Protein AF-A0A2E9WEU0-F1 (afdb_monomer_lite)

Secondary structure (DSSP, 8-state):
-PPPPHHHHHHHHHSTTT-GGGBSTTSSB-TTSPBPTTEEEEEEEE---TTTHHHHHHH-SSSSPEEEEEEEEEEEETTEEEEEEEEEETTT--EEEEEEEEEE-

pLDDT: mean 87.68, std 13.41, range [55.44, 98.19]

Radius of gyration: 15.08 Å; chains: 1; bounding box: 35×33×38 Å

Foldseek 3Di:
DDFADPVVLLVVCVPPPPPCQQEDPNHQAYPVSHGDPQKDKDKDKAQDDPPCCVVQVLVDPDNGIFIKMKIWGWDDDPQKTKIWIWIAGRRPSHTSDIDIDIDGD

Sequence (105 aa):
PAVLSMSEVEDMLLAEGRFPEFVGSKGLFDANGGHNDGLRRGVLVAVPDDGLTGLISELVDGEAGATTYDYVRTWESQGWDSTLSVAVDATSGRVLATSLVERPA

Structure (mmCIF, N/CA/C/O backbone):
data_AF-A0A2E9WEU0-F1
#
_entry.id   AF-A0A2E9WEU0-F1
#
loop_
_atom_site.group_PDB
_atom_site.id
_atom_site.type_symbol
_atom_site.label_atom_id
_atom_site.label_alt_id
_atom_site.label_comp_id
_atom_site.label_asym_id
_atom_site.label_entity_id
_atom_site.label_seq_id
_atom_site.pdbx_PDB_ins_code
_atom_site.Cartn_x
_atom_site.Cartn_y
_atom_site.Cartn_z
_atom_site.occupancy
_atom_site.B_iso_or_equiv
_atom_site.auth_seq_id
_atom_site.auth_comp_id
_atom_site.auth_asym_id
_atom_site.auth_atom_id
_atom_site.pdbx_PDB_model_num
ATOM 1 N N . PRO A 1 1 ? 14.619 -1.170 -16.392 1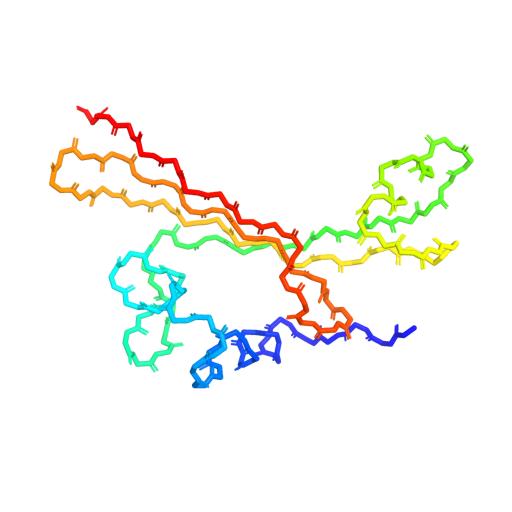.00 56.66 1 PRO A N 1
ATOM 2 C CA . PRO A 1 1 ? 13.535 -2.161 -16.163 1.00 56.66 1 PRO A CA 1
ATOM 3 C C . PRO A 1 1 ? 12.178 -1.524 -16.472 1.00 56.66 1 PRO A C 1
ATOM 5 O O . PRO A 1 1 ? 12.040 -0.319 -16.280 1.00 56.66 1 PRO A O 1
ATOM 8 N N . ALA A 1 2 ? 11.214 -2.287 -16.988 1.00 79.81 2 ALA A N 1
ATOM 9 C CA . ALA A 1 2 ? 9.846 -1.789 -17.118 1.00 79.81 2 ALA A CA 1
ATOM 10 C C . ALA A 1 2 ? 9.189 -1.749 -15.728 1.00 79.81 2 ALA A C 1
ATOM 12 O O . ALA A 1 2 ? 9.416 -2.647 -14.919 1.00 79.81 2 ALA A O 1
ATOM 13 N N . VAL A 1 3 ? 8.419 -0.698 -15.450 1.00 88.69 3 VAL A N 1
ATOM 14 C CA . VAL A 1 3 ? 7.593 -0.593 -14.240 1.00 88.69 3 VAL A CA 1
ATOM 15 C C . VAL A 1 3 ? 6.387 -1.522 -14.403 1.00 88.69 3 VAL A C 1
ATOM 17 O O . VAL A 1 3 ? 5.734 -1.482 -15.448 1.00 88.69 3 VAL A O 1
ATOM 20 N N . LEU A 1 4 ? 6.120 -2.363 -13.401 1.00 93.56 4 LEU A N 1
ATOM 21 C CA . LEU A 1 4 ? 4.909 -3.183 -13.322 1.00 93.56 4 LEU A CA 1
ATOM 22 C C . LEU A 1 4 ? 3.706 -2.277 -13.077 1.00 93.56 4 LEU A C 1
ATOM 24 O O . LEU A 1 4 ? 3.831 -1.241 -12.428 1.00 93.56 4 LEU A O 1
ATOM 28 N N . SER A 1 5 ? 2.528 -2.662 -13.557 1.00 94.31 5 SER A N 1
ATOM 29 C CA . SER A 1 5 ? 1.301 -1.957 -13.193 1.00 94.31 5 SER A CA 1
ATOM 30 C C . SER A 1 5 ? 1.007 -2.101 -11.696 1.00 94.31 5 SER A C 1
ATOM 32 O O . SER A 1 5 ? 1.377 -3.086 -11.056 1.00 94.31 5 SER A O 1
ATOM 34 N N . MET A 1 6 ? 0.285 -1.131 -11.130 1.00 95.00 6 MET A N 1
ATOM 35 C CA . MET A 1 6 ? -0.125 -1.184 -9.723 1.00 95.00 6 MET A CA 1
ATOM 36 C C . MET A 1 6 ? -0.935 -2.449 -9.417 1.00 95.00 6 MET A C 1
ATOM 38 O O . MET A 1 6 ? -0.709 -3.058 -8.383 1.00 95.00 6 MET A O 1
ATOM 42 N N . SER A 1 7 ? -1.802 -2.895 -10.332 1.00 95.44 7 SER A N 1
ATOM 43 C CA . SER A 1 7 ? -2.554 -4.145 -10.173 1.00 95.44 7 SER A CA 1
ATOM 44 C C . SER A 1 7 ? -1.653 -5.378 -10.126 1.00 95.44 7 SER A C 1
ATOM 46 O O . SER A 1 7 ? -1.854 -6.225 -9.269 1.00 95.44 7 SER A O 1
ATOM 48 N N . GLU A 1 8 ? -0.626 -5.466 -10.977 1.00 96.06 8 GLU A N 1
ATOM 49 C CA . GLU A 1 8 ? 0.324 -6.589 -10.928 1.00 96.06 8 GLU A CA 1
ATOM 50 C C . GLU A 1 8 ? 1.097 -6.608 -9.604 1.00 96.06 8 GLU A C 1
ATOM 52 O O . GLU A 1 8 ? 1.343 -7.671 -9.037 1.00 96.06 8 GLU A O 1
ATOM 57 N N . VAL A 1 9 ? 1.458 -5.433 -9.079 1.00 96.00 9 VAL A N 1
ATOM 58 C CA . VAL A 1 9 ? 2.093 -5.331 -7.760 1.00 96.00 9 VAL A CA 1
ATOM 59 C C . VAL A 1 9 ? 1.124 -5.730 -6.647 1.00 96.00 9 VAL A C 1
ATOM 61 O O . VAL A 1 9 ? 1.518 -6.482 -5.761 1.00 96.00 9 VAL A O 1
ATOM 64 N N . GLU A 1 10 ? -0.131 -5.278 -6.683 1.00 96.19 10 GLU A N 1
ATOM 65 C CA . GLU A 1 10 ? -1.161 -5.673 -5.712 1.00 96.19 10 GLU A CA 1
ATOM 66 C C . GLU A 1 10 ? -1.403 -7.196 -5.737 1.00 96.19 10 GLU A C 1
ATOM 68 O O . GLU A 1 10 ? -1.420 -7.816 -4.675 1.00 96.19 10 GLU A O 1
ATOM 73 N N . ASP A 1 11 ? -1.461 -7.824 -6.917 1.00 96.00 11 ASP A N 1
ATOM 74 C CA . ASP A 1 11 ? -1.559 -9.285 -7.063 1.00 96.00 11 ASP A CA 1
ATOM 75 C C . ASP A 1 11 ? -0.360 -10.001 -6.421 1.00 96.00 11 ASP A C 1
ATOM 77 O O . ASP A 1 11 ? -0.511 -11.026 -5.750 1.00 96.00 11 ASP A O 1
ATOM 81 N N . MET A 1 12 ? 0.849 -9.449 -6.575 1.00 95.06 12 MET A N 1
ATOM 82 C CA . MET A 1 12 ? 2.040 -9.973 -5.904 1.00 95.06 12 MET A CA 1
ATOM 83 C C . MET A 1 12 ? 1.974 -9.806 -4.383 1.00 95.06 12 MET A C 1
ATOM 85 O O . MET A 1 12 ? 2.457 -10.685 -3.670 1.00 95.06 12 MET A O 1
ATOM 89 N N . LEU A 1 13 ? 1.402 -8.709 -3.875 1.00 95.31 13 LEU A N 1
ATOM 90 C CA . LEU A 1 13 ? 1.210 -8.505 -2.435 1.00 95.31 13 LEU A CA 1
ATOM 91 C C . LEU A 1 13 ? 0.171 -9.472 -1.852 1.00 95.31 13 LEU A C 1
ATOM 93 O O . LEU A 1 13 ? 0.336 -9.935 -0.724 1.00 95.31 13 LEU A O 1
ATOM 97 N N . LEU A 1 14 ? -0.863 -9.788 -2.633 1.00 95.19 14 LEU A N 1
ATOM 98 C CA . LEU A 1 14 ? -1.936 -10.725 -2.297 1.00 95.19 14 LEU A CA 1
ATOM 99 C C . LEU A 1 14 ? -1.541 -12.198 -2.446 1.00 95.19 14 LEU A C 1
ATOM 101 O O . LEU A 1 14 ? -2.263 -13.071 -1.961 1.00 95.19 14 LEU A O 1
ATOM 105 N N . ALA A 1 15 ? -0.416 -12.488 -3.105 1.00 92.88 15 ALA A N 1
ATOM 106 C CA . ALA A 1 15 ? 0.054 -13.849 -3.306 1.00 92.88 15 ALA A CA 1
ATOM 107 C C . ALA A 1 15 ? 0.164 -14.594 -1.965 1.00 92.88 15 ALA A C 1
ATOM 109 O O . ALA A 1 15 ? 0.788 -14.118 -1.010 1.00 92.88 15 ALA A O 1
ATOM 110 N N . GLU A 1 16 ? -0.452 -15.776 -1.911 1.00 83.06 16 GLU A N 1
ATOM 111 C CA . GLU A 1 16 ? -0.624 -16.544 -0.680 1.00 83.06 16 GLU A CA 1
ATOM 112 C C . GLU A 1 16 ? 0.705 -16.727 0.070 1.00 83.06 16 GLU A C 1
ATOM 114 O O . GLU A 1 16 ? 1.713 -17.165 -0.488 1.00 83.06 16 GLU A O 1
ATOM 119 N N . GLY A 1 17 ? 0.703 -16.362 1.354 1.00 77.88 17 GLY A N 1
ATOM 120 C CA . GLY A 1 17 ? 1.852 -16.518 2.244 1.00 77.88 17 GLY A CA 1
ATOM 121 C C . GLY A 1 17 ? 2.984 -15.504 2.057 1.00 77.88 17 GLY A C 1
ATOM 122 O O . GLY A 1 17 ? 3.954 -15.578 2.809 1.00 77.88 17 GLY A O 1
ATOM 123 N N . ARG A 1 18 ? 2.888 -14.557 1.110 1.00 84.81 18 ARG A N 1
ATOM 124 C CA . ARG A 1 18 ? 3.958 -13.572 0.881 1.00 84.81 18 ARG A CA 1
ATOM 125 C C . ARG A 1 18 ? 3.929 -12.417 1.884 1.00 84.81 18 ARG A C 1
ATOM 127 O O . ARG A 1 18 ? 4.973 -12.108 2.447 1.00 84.81 18 ARG A O 1
ATOM 134 N N . PHE A 1 19 ? 2.756 -11.824 2.115 1.00 91.94 19 PHE A N 1
ATOM 135 C CA . PHE A 1 19 ? 2.552 -10.731 3.080 1.00 91.94 19 PHE A CA 1
ATOM 136 C C . PHE A 1 19 ? 1.190 -10.858 3.787 1.00 91.94 19 PHE A C 1
ATOM 138 O O . PHE A 1 19 ? 0.277 -10.064 3.536 1.00 91.94 19 PHE A O 1
ATOM 145 N N . PRO A 1 20 ? 0.998 -11.879 4.644 1.00 91.81 20 PRO A N 1
ATOM 146 C CA . PRO A 1 20 ? -0.279 -12.102 5.329 1.00 91.81 20 PRO A CA 1
ATOM 147 C C . PRO A 1 20 ? -0.736 -10.901 6.173 1.00 91.81 20 PRO A C 1
ATOM 149 O O . PRO A 1 20 ? -1.932 -10.716 6.377 1.00 91.81 20 PRO A O 1
ATOM 152 N N . GLU A 1 21 ? 0.188 -10.057 6.632 1.00 92.50 21 GLU A N 1
ATOM 153 C CA . GLU A 1 21 ? -0.086 -8.825 7.374 1.00 92.50 21 GLU A CA 1
ATOM 154 C C . GLU A 1 21 ? -0.816 -7.747 6.556 1.00 92.50 21 GLU A C 1
ATOM 156 O O . GLU A 1 21 ? -1.440 -6.855 7.134 1.00 92.50 21 GLU A O 1
ATOM 161 N N . PHE A 1 22 ? -0.778 -7.819 5.221 1.00 96.06 22 PHE A N 1
ATOM 162 C CA . PHE A 1 22 ? -1.504 -6.886 4.356 1.00 96.06 22 PHE A CA 1
ATOM 163 C C . PHE A 1 22 ? -2.936 -7.328 4.066 1.00 96.06 22 PHE A C 1
ATOM 165 O O . PHE A 1 22 ? -3.669 -6.561 3.443 1.00 96.06 22 PHE A O 1
ATOM 172 N N . VAL A 1 23 ? -3.357 -8.500 4.547 1.00 95.69 23 VAL A N 1
ATOM 173 C CA . VAL A 1 23 ? -4.686 -9.073 4.307 1.00 95.69 23 VAL A CA 1
ATOM 174 C C . VAL A 1 23 ? -5.492 -9.136 5.608 1.00 95.69 23 VAL A C 1
ATOM 176 O O . VAL A 1 23 ? -4.980 -9.460 6.679 1.00 95.69 23 VAL A O 1
ATOM 179 N N . GLY A 1 24 ? -6.787 -8.838 5.521 1.00 93.88 24 GLY A N 1
ATOM 180 C CA . GLY A 1 24 ? -7.724 -8.839 6.645 1.00 93.88 24 GLY A CA 1
ATOM 181 C C . GLY A 1 24 ? -8.080 -7.432 7.124 1.00 93.88 24 GLY A C 1
ATOM 182 O O . GLY A 1 24 ? -7.673 -6.427 6.550 1.00 93.88 24 GLY A O 1
ATOM 183 N N . SER A 1 25 ? -8.857 -7.333 8.204 1.00 93.06 25 SER A N 1
ATOM 184 C CA . SER A 1 25 ? -9.491 -6.067 8.623 1.00 93.06 25 SER A CA 1
ATOM 185 C C . SER A 1 25 ? -8.516 -4.940 8.991 1.00 93.06 25 SER A C 1
ATOM 187 O O . SER A 1 25 ? -8.895 -3.768 8.954 1.00 93.06 25 SER A O 1
ATOM 189 N N . LYS A 1 26 ? -7.260 -5.272 9.313 1.00 93.31 26 LYS A N 1
ATOM 190 C CA . LYS A 1 26 ? -6.173 -4.323 9.618 1.00 93.31 26 LYS A CA 1
ATOM 191 C C . LYS A 1 26 ? -5.164 -4.144 8.471 1.00 93.31 26 LYS A C 1
ATOM 193 O O . LYS A 1 26 ? -4.250 -3.338 8.597 1.00 93.31 26 LYS A O 1
ATOM 198 N N . GLY A 1 27 ? -5.323 -4.880 7.373 1.00 95.38 27 GLY A N 1
ATOM 199 C CA . GLY A 1 27 ? -4.416 -4.860 6.228 1.00 95.38 27 GLY A CA 1
ATOM 200 C C . GLY A 1 27 ? -4.767 -3.797 5.186 1.00 95.38 27 GLY A C 1
ATOM 201 O O . GLY A 1 27 ? -5.711 -3.019 5.353 1.00 95.38 27 GLY A O 1
ATOM 202 N N . LEU A 1 28 ? -4.026 -3.784 4.080 1.00 97.50 28 LEU A N 1
ATOM 203 C CA . LEU A 1 28 ? -4.375 -3.009 2.885 1.00 97.50 28 LEU A CA 1
ATOM 204 C C . LEU A 1 28 ? -5.592 -3.620 2.174 1.00 97.50 28 LEU A C 1
ATOM 206 O O . LEU A 1 28 ? -6.471 -2.891 1.712 1.00 97.50 28 LEU A O 1
ATOM 210 N N . PHE A 1 29 ? -5.659 -4.952 2.156 1.00 97.25 29 PHE A N 1
ATOM 211 C CA . PHE A 1 29 ? -6.665 -5.736 1.457 1.00 97.25 29 PHE A CA 1
ATOM 212 C C . PHE A 1 29 ? -7.592 -6.478 2.424 1.00 97.25 29 PHE A C 1
ATOM 214 O O . PHE A 1 29 ? -7.182 -6.891 3.511 1.00 97.25 29 PHE A O 1
ATOM 221 N N . ASP A 1 30 ? -8.849 -6.662 2.034 1.00 96.00 30 ASP A N 1
ATOM 222 C CA . ASP A 1 30 ? -9.805 -7.501 2.745 1.00 96.00 30 ASP A CA 1
ATOM 223 C C . ASP A 1 30 ? -9.517 -8.999 2.519 1.00 96.00 30 ASP A C 1
ATOM 225 O O . ASP A 1 30 ? -8.631 -9.386 1.756 1.00 96.00 30 ASP A O 1
ATOM 229 N N . ALA A 1 31 ? -10.268 -9.871 3.194 1.00 92.62 31 ALA A N 1
ATOM 230 C CA . ALA A 1 31 ? -10.071 -11.321 3.106 1.00 92.62 31 ALA A CA 1
ATOM 231 C C . ALA A 1 31 ? -10.354 -11.922 1.712 1.00 92.62 31 ALA A C 1
ATOM 233 O O . ALA A 1 31 ? -10.003 -13.075 1.471 1.00 92.62 31 ALA A O 1
ATOM 234 N N . ASN A 1 32 ? -10.988 -11.168 0.811 1.00 93.31 32 ASN A N 1
ATOM 235 C CA . ASN A 1 32 ? -11.284 -11.571 -0.562 1.00 93.31 32 ASN A CA 1
ATOM 236 C C . ASN A 1 32 ? -10.287 -10.974 -1.573 1.00 93.31 32 ASN A C 1
ATOM 238 O O . ASN A 1 32 ? -10.454 -11.178 -2.774 1.00 93.31 32 ASN A O 1
ATOM 242 N N . GLY A 1 33 ? -9.282 -10.224 -1.107 1.00 92.56 33 GLY A N 1
ATOM 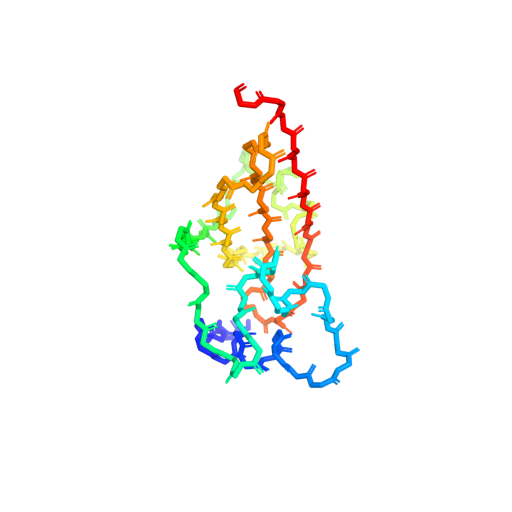243 C CA . GLY A 1 33 ? -8.318 -9.518 -1.951 1.00 92.56 33 GLY A CA 1
ATOM 244 C C . GLY A 1 33 ? -8.806 -8.166 -2.481 1.00 92.56 33 GLY A C 1
ATOM 245 O O . GLY A 1 33 ? -8.121 -7.544 -3.288 1.00 92.56 33 GLY A O 1
ATOM 246 N N . GLY A 1 34 ? -9.972 -7.687 -2.037 1.00 96.38 34 GLY A N 1
ATOM 247 C CA . GLY A 1 34 ? -10.438 -6.327 -2.317 1.00 96.38 34 GLY A CA 1
ATOM 248 C C . GLY A 1 34 ? -9.688 -5.292 -1.479 1.00 96.38 34 GLY A C 1
ATOM 249 O O . GLY A 1 34 ? -9.019 -5.637 -0.513 1.00 96.38 34 GLY A O 1
ATOM 250 N N . HIS A 1 35 ? -9.789 -4.002 -1.801 1.00 97.62 35 HIS A N 1
ATOM 251 C CA . HIS A 1 35 ? -9.228 -2.949 -0.943 1.00 97.62 35 HIS A CA 1
ATOM 252 C C . HIS A 1 35 ? -10.102 -2.727 0.287 1.00 97.62 35 HIS A C 1
ATOM 254 O O . HIS A 1 35 ? -11.319 -2.602 0.168 1.00 97.62 35 HIS A O 1
ATOM 260 N N . ASN A 1 36 ? -9.484 -2.601 1.461 1.00 97.56 36 ASN A N 1
ATOM 261 C CA . ASN A 1 36 ? -10.211 -2.115 2.628 1.00 97.56 36 ASN A CA 1
ATOM 262 C C . ASN A 1 36 ? -10.512 -0.608 2.509 1.00 97.56 36 ASN A C 1
ATOM 264 O O . ASN A 1 36 ? -9.742 0.157 1.921 1.00 97.56 36 ASN A O 1
ATOM 268 N N . ASP A 1 37 ? -11.574 -0.164 3.185 1.00 96.88 37 ASP A N 1
ATOM 269 C CA . ASP A 1 37 ? -11.901 1.257 3.322 1.00 96.88 37 ASP A CA 1
ATOM 270 C C . ASP A 1 37 ? -10.753 2.066 3.949 1.00 96.88 37 ASP A C 1
ATOM 272 O O . ASP A 1 37 ? -9.957 1.564 4.755 1.00 96.88 37 ASP A O 1
ATOM 276 N N . GLY A 1 38 ? -10.683 3.347 3.574 1.00 96.50 38 GLY A N 1
ATOM 277 C CA . GLY A 1 38 ? -9.658 4.281 4.044 1.00 96.50 38 GLY A CA 1
ATOM 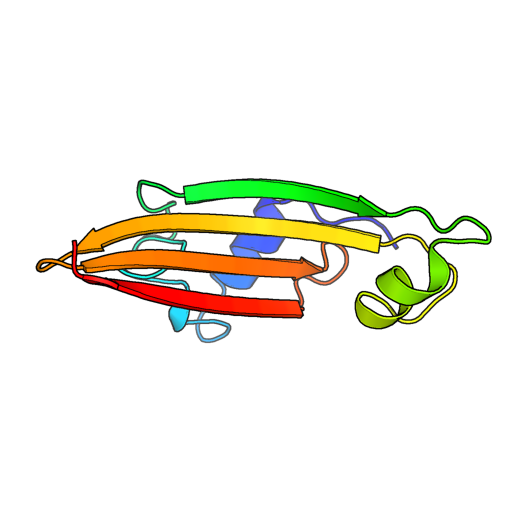278 C C . GLY A 1 38 ? -8.291 4.120 3.370 1.00 96.50 38 GLY A C 1
ATOM 279 O O . GLY A 1 38 ? -7.359 4.843 3.727 1.00 96.50 38 GLY A O 1
ATOM 280 N N . LEU A 1 39 ? -8.153 3.200 2.406 1.00 98.12 39 LEU A N 1
ATOM 281 C CA . LEU A 1 39 ? -6.936 3.016 1.617 1.00 98.12 39 LEU A CA 1
ATOM 282 C C . LEU A 1 39 ? -6.775 4.127 0.570 1.00 98.12 39 LEU A C 1
ATOM 284 O O . LEU A 1 39 ? -7.651 4.374 -0.258 1.00 98.12 39 LEU A O 1
ATOM 288 N N . ARG A 1 40 ? -5.602 4.757 0.564 1.00 98.12 40 ARG A N 1
ATOM 289 C CA . ARG A 1 40 ? -5.122 5.665 -0.480 1.00 98.12 40 ARG A CA 1
ATOM 290 C C . ARG A 1 40 ? -3.891 5.063 -1.144 1.00 98.12 40 ARG A C 1
ATOM 292 O O . ARG A 1 40 ? -3.066 4.447 -0.475 1.00 98.12 40 ARG A O 1
ATOM 299 N N . ARG A 1 41 ? -3.779 5.264 -2.455 1.00 97.25 41 ARG A N 1
ATOM 300 C CA . ARG A 1 41 ? -2.708 4.725 -3.300 1.00 97.25 41 ARG A CA 1
ATOM 301 C C . ARG A 1 41 ? -2.027 5.859 -4.047 1.00 97.25 41 ARG A C 1
ATOM 303 O O . ARG A 1 41 ? -2.703 6.776 -4.517 1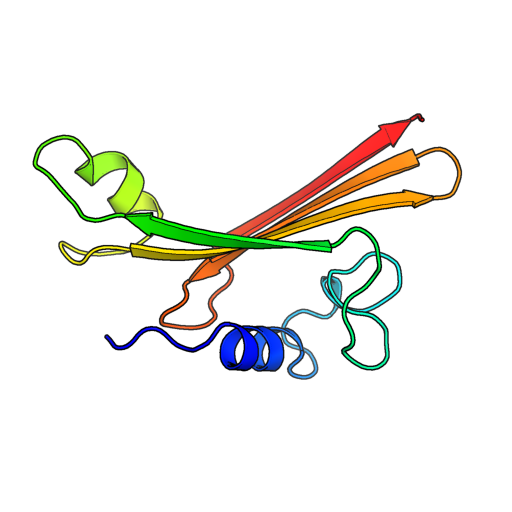.00 97.25 41 ARG A O 1
ATOM 310 N N . GLY A 1 42 ? -0.710 5.792 -4.140 1.00 96.12 42 GLY A N 1
ATOM 311 C CA . GLY A 1 42 ? 0.127 6.791 -4.783 1.00 96.12 42 GLY A CA 1
ATOM 312 C C . GLY A 1 42 ? 1.267 6.157 -5.565 1.00 96.12 42 GLY A C 1
ATOM 313 O O . GLY A 1 42 ? 1.546 4.964 -5.449 1.00 96.12 42 GLY A O 1
ATOM 314 N N . VAL A 1 43 ? 1.912 6.982 -6.382 1.00 94.12 43 VAL A N 1
ATOM 315 C CA . VAL A 1 43 ? 3.141 6.638 -7.090 1.00 94.12 43 VAL A CA 1
ATOM 316 C C . VAL A 1 43 ? 4.151 7.751 -6.861 1.00 94.12 43 VAL A C 1
ATOM 318 O O . VAL A 1 43 ? 3.826 8.929 -7.032 1.00 94.12 43 VAL A O 1
ATOM 321 N N . LEU A 1 44 ? 5.369 7.379 -6.490 1.00 90.31 44 LEU A N 1
ATOM 322 C CA . LEU A 1 44 ? 6.505 8.285 -6.418 1.00 90.31 44 LEU A CA 1
ATOM 323 C C . LEU A 1 44 ? 7.486 7.903 -7.522 1.00 90.31 44 LEU A C 1
ATOM 325 O O . LEU A 1 44 ? 7.943 6.765 -7.593 1.00 90.31 44 LEU A O 1
ATOM 329 N N . VAL A 1 45 ? 7.809 8.862 -8.387 1.00 87.69 45 VAL A N 1
ATOM 330 C CA . VAL A 1 45 ? 8.826 8.711 -9.432 1.00 87.69 45 VAL A CA 1
ATOM 331 C C . VAL A 1 45 ? 9.972 9.651 -9.095 1.00 87.69 45 VAL A C 1
ATOM 333 O O . VAL A 1 45 ? 9.785 10.867 -9.065 1.00 87.69 45 VAL A O 1
ATOM 336 N N . ALA A 1 46 ? 11.150 9.090 -8.846 1.00 80.81 46 ALA A N 1
ATOM 337 C CA . ALA A 1 46 ? 12.364 9.850 -8.595 1.00 80.81 46 ALA A CA 1
ATOM 338 C C . ALA A 1 46 ? 13.323 9.676 -9.771 1.00 80.81 46 ALA A C 1
ATOM 340 O O . ALA A 1 46 ? 13.690 8.558 -10.129 1.00 80.81 46 ALA A O 1
ATOM 341 N N . VAL A 1 47 ? 13.739 10.787 -10.368 1.00 79.00 47 VAL A N 1
ATOM 342 C CA . VAL A 1 47 ? 14.745 10.809 -11.430 1.00 79.00 47 VAL A CA 1
ATOM 343 C C . VAL A 1 47 ? 15.988 11.474 -10.844 1.00 79.00 47 VAL A C 1
ATOM 345 O O . VAL A 1 47 ? 15.866 12.598 -10.355 1.00 79.00 47 VAL A O 1
ATOM 348 N N . PRO A 1 48 ? 17.148 10.798 -10.815 1.00 68.94 48 PRO A N 1
ATOM 349 C CA . PRO A 1 48 ? 18.355 11.388 -10.265 1.00 68.94 48 PRO A CA 1
ATOM 350 C C . PRO A 1 48 ? 18.782 12.604 -11.091 1.00 68.94 48 PRO A C 1
ATOM 352 O O . PRO A 1 48 ? 18.856 12.553 -12.316 1.00 68.94 48 PRO A O 1
ATOM 355 N N . ASP A 1 49 ? 19.056 13.682 -10.367 1.00 68.75 49 ASP A N 1
ATOM 356 C CA . ASP A 1 49 ? 19.839 14.854 -10.756 1.00 68.75 49 ASP A CA 1
ATOM 357 C C . ASP A 1 49 ? 20.999 14.938 -9.743 1.00 68.75 49 ASP A C 1
ATOM 359 O O . ASP A 1 49 ? 20.943 14.313 -8.673 1.00 68.75 49 ASP A O 1
ATOM 363 N N . ASP A 1 50 ? 22.032 15.706 -10.062 1.00 63.84 50 ASP A N 1
ATOM 364 C CA . ASP A 1 50 ? 23.310 15.884 -9.372 1.00 63.84 50 ASP A CA 1
ATOM 365 C C . ASP A 1 50 ? 23.171 16.105 -7.846 1.00 63.84 50 ASP A C 1
ATOM 367 O O . ASP A 1 50 ? 24.107 15.846 -7.089 1.00 63.84 50 ASP A O 1
ATOM 371 N N . GLY A 1 51 ? 22.000 16.558 -7.372 1.00 60.03 51 GLY A N 1
ATOM 372 C CA . GLY A 1 51 ? 21.688 16.813 -5.961 1.00 60.03 51 GLY A CA 1
ATOM 373 C C . GLY A 1 51 ? 20.767 15.812 -5.239 1.00 60.03 51 GLY A C 1
ATOM 374 O O . GLY A 1 51 ? 20.609 15.942 -4.026 1.00 60.03 51 GLY A O 1
ATOM 375 N N . LEU A 1 52 ? 20.145 14.836 -5.921 1.00 58.28 52 LEU A N 1
ATOM 376 C CA . LEU A 1 52 ? 19.132 13.929 -5.326 1.00 58.28 52 LEU A CA 1
ATOM 377 C C . LEU A 1 52 ? 19.615 12.487 -5.096 1.00 58.28 52 LEU A C 1
ATOM 379 O O . LEU A 1 52 ? 18.882 11.654 -4.558 1.00 58.28 52 LEU A O 1
ATOM 383 N N . THR A 1 53 ? 20.850 12.194 -5.494 1.00 56.59 53 THR A N 1
ATOM 384 C CA . THR A 1 53 ? 21.462 10.858 -5.469 1.00 56.59 53 THR A CA 1
ATOM 385 C C . THR A 1 53 ? 21.435 10.192 -4.092 1.00 56.59 53 THR A C 1
ATOM 387 O O . THR A 1 53 ? 21.277 8.976 -4.024 1.00 56.59 53 THR A O 1
ATOM 390 N N . GLY A 1 54 ? 21.502 10.954 -2.995 1.00 60.06 54 GLY A N 1
ATOM 391 C CA . GLY A 1 54 ? 21.488 10.408 -1.630 1.00 60.06 54 GLY A CA 1
ATOM 392 C C . GLY A 1 54 ? 20.189 9.689 -1.242 1.00 60.06 54 GLY A C 1
ATOM 393 O O . GLY A 1 54 ? 20.244 8.558 -0.778 1.00 60.06 54 GLY A O 1
ATOM 394 N N . LEU A 1 55 ? 19.026 10.310 -1.479 1.00 58.41 55 LEU A N 1
ATOM 395 C CA . LEU A 1 55 ? 17.721 9.712 -1.152 1.00 58.41 55 LEU A CA 1
ATOM 396 C C . LEU A 1 55 ? 17.405 8.518 -2.063 1.00 58.41 55 LEU A C 1
ATOM 398 O O . LEU A 1 55 ? 16.867 7.512 -1.615 1.00 58.41 55 LEU A O 1
ATOM 402 N N . ILE A 1 56 ? 17.761 8.617 -3.346 1.00 59.53 56 ILE A N 1
ATOM 403 C CA . ILE A 1 56 ? 17.486 7.570 -4.340 1.00 59.53 56 ILE A CA 1
ATOM 404 C C . ILE A 1 56 ? 18.336 6.321 -4.073 1.00 59.53 56 ILE A C 1
ATOM 406 O O . ILE A 1 56 ? 17.831 5.213 -4.232 1.00 59.53 56 ILE A O 1
ATOM 410 N N . SER A 1 57 ? 19.574 6.488 -3.593 1.00 59.78 57 SER A N 1
ATOM 411 C CA . SER A 1 57 ? 20.474 5.369 -3.272 1.00 59.78 57 SER A CA 1
ATOM 412 C C . SER A 1 57 ? 19.969 4.492 -2.117 1.00 59.78 57 SER A C 1
ATOM 414 O O . SER A 1 57 ? 20.316 3.319 -2.049 1.00 59.78 57 SER A O 1
ATOM 416 N N . GLU A 1 58 ? 19.142 5.029 -1.209 1.00 63.41 58 GLU A N 1
ATOM 417 C CA . GLU A 1 58 ? 18.494 4.238 -0.147 1.00 63.41 58 GLU A CA 1
ATOM 418 C C . GLU A 1 58 ? 17.277 3.452 -0.664 1.00 63.41 58 GLU A C 1
ATOM 420 O O . GLU A 1 58 ? 16.904 2.424 -0.097 1.00 63.41 58 GLU A O 1
ATOM 425 N N . LEU A 1 59 ? 16.657 3.927 -1.748 1.00 61.16 59 LEU A N 1
ATOM 426 C CA . LEU A 1 59 ? 15.477 3.325 -2.370 1.00 61.16 59 LEU A CA 1
ATOM 427 C C . LEU A 1 59 ? 15.852 2.266 -3.421 1.00 61.16 59 LEU A C 1
ATOM 429 O O . LEU A 1 59 ? 15.140 1.265 -3.558 1.00 61.16 59 LEU A O 1
ATOM 433 N N . VAL A 1 60 ? 16.949 2.463 -4.165 1.00 59.75 60 VAL A N 1
ATOM 434 C CA . VAL A 1 60 ? 17.372 1.582 -5.266 1.00 59.75 60 VAL A CA 1
ATOM 435 C C . VAL A 1 60 ? 18.893 1.604 -5.452 1.00 59.75 60 VAL A C 1
ATOM 437 O O . VAL A 1 60 ? 19.515 2.662 -5.448 1.00 59.75 60 VAL A O 1
ATOM 440 N N . ASP A 1 61 ? 19.488 0.434 -5.696 1.00 56.19 61 ASP A N 1
ATOM 441 C CA . ASP A 1 61 ? 20.880 0.319 -6.146 1.00 56.19 61 ASP A CA 1
ATOM 442 C C . ASP A 1 61 ? 20.979 0.764 -7.620 1.00 56.19 61 ASP A C 1
ATOM 444 O O . ASP A 1 61 ? 20.654 -0.004 -8.530 1.00 56.19 61 ASP A O 1
ATOM 448 N N . GLY A 1 62 ? 21.428 1.996 -7.880 1.00 55.47 62 GLY A N 1
ATOM 449 C CA . GLY A 1 62 ? 21.920 2.396 -9.205 1.00 55.47 62 GLY A CA 1
ATOM 450 C C . GLY A 1 62 ? 21.638 3.834 -9.649 1.00 55.47 62 GLY A C 1
ATOM 451 O O . GLY A 1 62 ? 20.868 4.570 -9.046 1.00 55.47 62 GLY A O 1
ATOM 452 N N . GLU A 1 63 ? 22.252 4.214 -10.776 1.00 55.44 63 GLU A N 1
ATOM 453 C CA . GLU A 1 63 ? 22.053 5.496 -11.485 1.00 55.44 63 GLU A CA 1
ATOM 454 C C . GLU A 1 63 ? 20.684 5.597 -12.195 1.00 55.44 63 GLU A C 1
ATOM 456 O O . GLU A 1 63 ? 20.365 6.602 -12.829 1.00 55.44 63 GLU A O 1
ATOM 461 N N . ALA A 1 64 ? 19.870 4.542 -12.128 1.00 63.66 64 ALA A N 1
ATOM 462 C CA . ALA A 1 64 ? 18.538 4.508 -12.708 1.00 63.66 64 ALA A CA 1
ATOM 463 C C . ALA A 1 64 ? 17.528 5.120 -11.728 1.00 63.66 64 ALA A C 1
ATOM 465 O O . ALA A 1 64 ? 17.553 4.827 -10.537 1.00 63.66 64 ALA A O 1
ATOM 466 N N . GLY A 1 65 ? 16.617 5.954 -12.234 1.00 71.81 65 GLY A N 1
ATOM 467 C CA . GLY A 1 65 ? 15.515 6.481 -11.430 1.00 71.81 65 GLY A CA 1
ATOM 468 C C . GLY A 1 65 ? 14.696 5.396 -10.727 1.00 71.81 65 GLY A C 1
ATOM 469 O O . GLY A 1 65 ? 14.644 4.244 -11.159 1.00 71.81 65 GLY A O 1
ATOM 470 N N . ALA A 1 66 ? 14.038 5.793 -9.643 1.00 83.19 66 ALA A N 1
ATOM 471 C CA . ALA A 1 66 ? 13.204 4.934 -8.820 1.00 83.19 66 ALA A CA 1
ATOM 472 C C . ALA A 1 66 ? 11.727 5.152 -9.144 1.00 83.19 66 ALA A C 1
ATOM 474 O O . ALA A 1 66 ? 11.290 6.274 -9.406 1.00 83.19 66 ALA A O 1
ATOM 475 N N . THR A 1 67 ? 10.930 4.092 -9.079 1.00 89.31 67 THR A N 1
ATOM 476 C CA . THR A 1 67 ? 9.472 4.215 -9.019 1.00 89.31 67 THR A CA 1
ATOM 477 C C . THR A 1 67 ? 8.953 3.335 -7.899 1.00 89.31 67 THR A C 1
ATOM 479 O O . THR A 1 67 ? 9.232 2.136 -7.884 1.00 89.31 67 THR A O 1
ATOM 482 N N . THR A 1 68 ? 8.203 3.924 -6.973 1.00 92.56 68 THR A N 1
ATOM 483 C CA . THR A 1 68 ? 7.530 3.195 -5.898 1.00 92.56 68 THR A CA 1
ATOM 484 C C . THR A 1 68 ? 6.025 3.366 -5.990 1.00 92.56 68 THR A C 1
ATOM 486 O O . THR A 1 68 ? 5.524 4.405 -6.427 1.00 92.56 68 THR A O 1
ATOM 489 N N . TYR A 1 69 ? 5.304 2.331 -5.573 1.00 96.56 69 TYR A N 1
ATOM 490 C CA . TYR A 1 69 ? 3.897 2.432 -5.225 1.00 96.56 69 TYR A CA 1
ATOM 491 C C . TYR A 1 69 ? 3.759 2.529 -3.716 1.00 96.56 69 TYR A C 1
ATOM 493 O O . TYR A 1 69 ? 4.280 1.687 -2.983 1.00 96.56 69 TYR A O 1
ATOM 501 N N . ASP A 1 70 ? 3.039 3.556 -3.278 1.00 95.69 70 ASP A N 1
ATOM 502 C CA . ASP A 1 70 ? 2.841 3.869 -1.872 1.00 95.69 70 ASP A CA 1
ATOM 503 C C . ASP A 1 70 ? 1.373 3.667 -1.503 1.00 95.69 70 ASP A C 1
ATOM 505 O O . ASP A 1 70 ? 0.461 4.187 -2.153 1.00 95.69 70 ASP A O 1
ATOM 509 N N . TYR A 1 71 ? 1.145 2.922 -0.432 1.00 98.06 71 TYR A N 1
ATOM 510 C CA . TYR A 1 71 ? -0.168 2.608 0.106 1.00 98.06 71 TYR A CA 1
ATOM 511 C C . TYR A 1 71 ? -0.261 3.200 1.502 1.00 98.06 71 TYR A C 1
A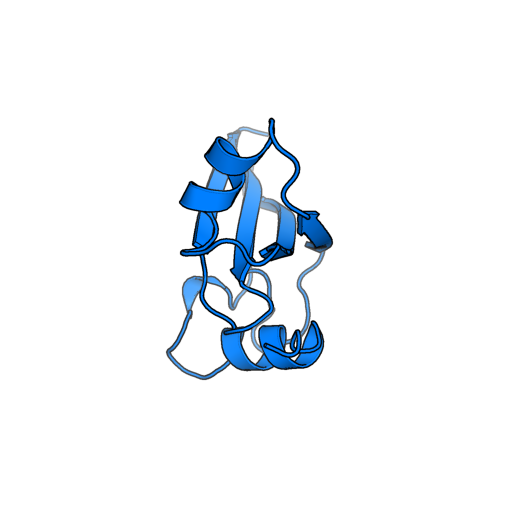TOM 513 O O . TYR A 1 71 ? 0.590 2.931 2.346 1.00 98.06 71 TYR A O 1
ATOM 521 N N . VAL A 1 72 ? -1.296 3.996 1.760 1.00 98.19 72 VAL A N 1
ATOM 522 C CA . VAL A 1 72 ? -1.581 4.529 3.094 1.00 98.19 72 VAL A CA 1
ATOM 523 C C . VAL A 1 72 ? -3.033 4.258 3.418 1.00 98.19 72 VAL A C 1
ATOM 525 O O . VA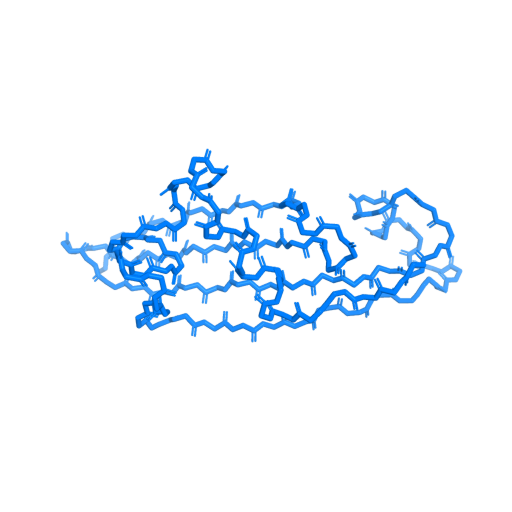L A 1 72 ? -3.926 4.811 2.778 1.00 98.19 72 VAL A O 1
ATOM 528 N N . ARG A 1 73 ? -3.278 3.440 4.436 1.00 98.00 73 ARG A N 1
ATOM 529 C CA . ARG A 1 73 ? -4.620 3.176 4.945 1.00 98.00 73 ARG A CA 1
ATOM 530 C C . ARG A 1 73 ? -4.786 3.770 6.330 1.00 98.00 73 ARG A C 1
ATOM 532 O O . ARG A 1 73 ? -3.946 3.545 7.193 1.00 98.00 73 ARG A O 1
ATOM 539 N N . THR A 1 74 ? -5.891 4.473 6.545 1.00 98.00 74 THR A N 1
ATOM 540 C CA . THR A 1 74 ? -6.294 4.975 7.864 1.00 98.00 74 THR A CA 1
ATOM 541 C C . THR A 1 74 ? -7.643 4.402 8.265 1.00 98.00 74 THR A C 1
ATOM 543 O O . THR A 1 74 ? -8.560 4.400 7.445 1.00 98.00 74 THR A O 1
ATOM 546 N N . TRP A 1 75 ? -7.780 3.941 9.506 1.00 97.38 75 TRP A N 1
ATOM 547 C CA . TRP A 1 75 ? -9.052 3.451 10.039 1.00 97.38 75 TRP A CA 1
ATOM 548 C C . TRP A 1 75 ? -9.136 3.657 11.550 1.00 97.38 75 TRP A C 1
ATOM 550 O O . TRP A 1 75 ? -8.116 3.685 12.238 1.00 97.38 75 TRP A O 1
ATOM 560 N N . GLU A 1 76 ? -10.361 3.742 12.058 1.00 95.94 76 GLU A N 1
ATOM 561 C CA . GLU A 1 76 ? -10.639 3.720 13.490 1.00 95.94 76 GLU A CA 1
ATOM 562 C C . GLU A 1 76 ? -11.048 2.306 13.912 1.00 95.94 76 GLU A C 1
ATOM 564 O O . GLU A 1 76 ? -11.836 1.638 13.235 1.00 95.94 76 GLU A O 1
ATOM 569 N N . SER A 1 77 ? -10.523 1.818 15.033 1.00 90.88 77 SER A N 1
ATOM 570 C CA . SER A 1 77 ? -10.929 0.526 15.587 1.00 90.88 77 SER A CA 1
ATOM 571 C C . SER A 1 77 ? -10.731 0.489 17.095 1.00 90.88 77 SER A C 1
ATOM 573 O O . SER A 1 77 ? -9.620 0.649 17.584 1.00 90.88 77 SER A O 1
ATOM 575 N N . GLN A 1 78 ? -11.800 0.180 17.835 1.00 89.88 78 GLN A N 1
ATOM 576 C CA . GLN A 1 78 ? -11.754 -0.045 19.288 1.00 89.88 78 GLN A CA 1
ATOM 577 C C . GLN A 1 78 ? -11.116 1.122 20.075 1.00 89.88 78 GLN A C 1
ATOM 579 O O . GLN A 1 78 ? -10.405 0.893 21.051 1.00 89.88 78 GLN A O 1
ATOM 584 N N . GLY A 1 79 ? -11.372 2.367 19.654 1.00 93.62 79 GLY A N 1
ATOM 585 C CA . GLY A 1 79 ? -10.832 3.573 20.299 1.00 93.62 79 GLY A CA 1
ATOM 586 C C . GLY A 1 79 ? -9.410 3.949 19.872 1.00 93.62 79 GLY A C 1
ATOM 587 O O . GLY A 1 79 ? -8.755 4.713 20.576 1.00 93.62 79 GLY A O 1
ATOM 588 N N . TRP A 1 80 ? -8.926 3.405 18.753 1.00 95.69 80 TRP A N 1
ATOM 589 C CA . TRP A 1 80 ? -7.626 3.737 18.177 1.00 95.69 80 TRP A CA 1
ATOM 590 C C . TRP A 1 80 ? -7.760 4.246 16.748 1.00 95.69 80 TRP A C 1
ATOM 592 O O . TRP A 1 80 ? -8.392 3.586 15.920 1.00 95.69 80 TRP A O 1
ATOM 602 N N . ASP A 1 81 ? -7.061 5.336 16.457 1.00 97.62 81 ASP A N 1
ATOM 603 C CA . ASP A 1 81 ? -6.768 5.814 15.113 1.00 97.62 81 ASP A CA 1
ATOM 604 C C . ASP A 1 81 ? -5.515 5.106 14.604 1.00 97.62 81 ASP A C 1
ATOM 606 O O . ASP A 1 81 ? -4.415 5.261 15.147 1.00 97.62 81 ASP A O 1
ATOM 610 N N . SER A 1 82 ? -5.677 4.305 13.556 1.00 97.62 82 SER A N 1
ATOM 611 C CA . SER A 1 82 ? -4.614 3.487 12.976 1.00 97.62 82 SER A CA 1
ATOM 612 C C . SER A 1 82 ? -4.216 4.012 11.602 1.00 97.62 82 SER A C 1
ATOM 614 O O . SER A 1 82 ? -5.068 4.407 10.807 1.00 97.62 82 SER A O 1
ATOM 616 N N . THR A 1 83 ? -2.919 4.003 11.301 1.00 97.81 83 THR A N 1
ATOM 617 C CA . THR A 1 83 ? -2.358 4.307 9.980 1.00 97.81 83 THR A CA 1
ATOM 618 C C . THR A 1 83 ? -1.354 3.231 9.588 1.00 97.81 83 THR A C 1
ATOM 620 O O . THR A 1 83 ? -0.342 3.069 10.266 1.00 97.81 83 THR A O 1
ATOM 623 N N . LEU A 1 84 ? -1.612 2.529 8.486 1.00 97.81 84 LEU A N 1
ATOM 624 C CA . LEU A 1 84 ? -0.673 1.606 7.849 1.00 97.81 84 LEU A CA 1
ATOM 625 C C . LEU A 1 84 ? -0.111 2.256 6.585 1.00 97.81 84 LEU A C 1
ATOM 627 O O . LEU A 1 84 ? -0.877 2.589 5.682 1.00 97.81 84 LEU A O 1
ATOM 631 N N . SER A 1 85 ? 1.209 2.391 6.513 1.00 97.88 85 SER A N 1
ATOM 632 C CA . SER A 1 85 ? 1.944 2.872 5.343 1.00 97.88 85 SER A CA 1
ATOM 633 C C . SER A 1 85 ? 2.827 1.760 4.787 1.00 97.88 85 SER A C 1
ATOM 635 O O . SER A 1 85 ? 3.565 1.130 5.546 1.00 97.88 85 SER A O 1
ATOM 637 N N . VAL A 1 86 ? 2.782 1.537 3.475 1.00 97.50 86 VAL A N 1
ATOM 638 C CA . VAL A 1 86 ? 3.591 0.535 2.768 1.00 97.50 86 VAL A CA 1
ATOM 639 C C . VAL A 1 86 ? 4.157 1.157 1.499 1.00 97.50 86 VAL A C 1
ATOM 641 O O . VAL A 1 86 ? 3.404 1.730 0.719 1.00 97.50 86 VAL A O 1
ATOM 644 N N . ALA A 1 87 ? 5.462 1.021 1.285 1.00 96.12 87 ALA A N 1
ATOM 645 C CA . ALA A 1 87 ? 6.136 1.427 0.054 1.00 96.12 87 ALA A CA 1
ATOM 646 C C . ALA A 1 87 ? 6.678 0.189 -0.662 1.00 96.12 87 ALA A C 1
ATOM 648 O O . ALA A 1 87 ? 7.311 -0.670 -0.038 1.00 96.12 87 ALA A O 1
ATOM 649 N N . VAL A 1 88 ? 6.440 0.095 -1.967 1.00 95.56 88 VAL A N 1
ATOM 650 C CA . VAL A 1 88 ? 6.795 -1.066 -2.788 1.00 95.56 88 VAL A CA 1
ATOM 651 C C . VAL A 1 88 ? 7.550 -0.610 -4.025 1.00 95.56 88 VAL A C 1
ATOM 653 O O . VAL A 1 88 ? 7.114 0.307 -4.713 1.00 95.56 88 VAL A O 1
ATOM 656 N N . ASP A 1 89 ? 8.664 -1.265 -4.332 1.00 92.75 89 ASP A N 1
ATOM 657 C CA . ASP A 1 89 ? 9.390 -1.085 -5.588 1.00 92.75 89 ASP A CA 1
ATOM 658 C C . ASP A 1 89 ? 8.510 -1.534 -6.759 1.00 92.75 89 ASP A C 1
ATOM 660 O O . ASP A 1 89 ? 8.172 -2.714 -6.891 1.00 92.75 89 ASP A O 1
ATOM 664 N N . ALA A 1 90 ? 8.156 -0.589 -7.628 1.00 93.12 90 ALA A N 1
ATOM 665 C CA . ALA A 1 90 ? 7.243 -0.828 -8.736 1.00 93.12 90 ALA A CA 1
ATOM 666 C C . ALA A 1 90 ? 7.866 -1.673 -9.862 1.00 93.12 90 ALA A C 1
ATOM 668 O O . ALA A 1 90 ? 7.160 -2.110 -10.764 1.00 93.12 90 ALA A O 1
ATOM 669 N N . THR A 1 91 ? 9.178 -1.923 -9.843 1.00 90.38 91 THR A N 1
ATOM 670 C CA . THR A 1 91 ? 9.845 -2.782 -10.837 1.00 90.38 91 THR A CA 1
ATOM 671 C C . THR A 1 91 ? 9.870 -4.253 -10.435 1.00 90.38 91 THR A C 1
ATOM 673 O O . THR A 1 91 ? 9.977 -5.122 -11.299 1.00 90.38 91 THR A O 1
ATOM 676 N N . SER A 1 92 ? 9.786 -4.542 -9.133 1.00 89.75 92 SER A N 1
ATOM 677 C CA . SER A 1 92 ? 10.004 -5.889 -8.592 1.00 89.75 92 SER A CA 1
ATOM 678 C C . SER A 1 92 ? 8.884 -6.395 -7.681 1.00 89.75 92 SER A C 1
ATOM 680 O O . SER A 1 92 ? 8.871 -7.577 -7.332 1.00 89.75 92 SER A O 1
ATOM 682 N N . GLY A 1 93 ? 7.968 -5.522 -7.247 1.00 91.19 93 GLY A N 1
ATOM 683 C CA . GLY A 1 93 ? 6.976 -5.846 -6.220 1.00 91.19 93 GLY A CA 1
ATOM 684 C C . GLY A 1 93 ? 7.604 -6.104 -4.843 1.00 91.19 93 GLY A C 1
ATOM 685 O O . GLY A 1 93 ? 6.979 -6.712 -3.971 1.00 91.19 93 GLY A O 1
ATOM 686 N N . ARG A 1 94 ? 8.868 -5.709 -4.636 1.00 91.88 94 ARG A N 1
ATOM 687 C CA . ARG A 1 94 ? 9.555 -5.829 -3.346 1.00 91.88 94 ARG A CA 1
ATOM 688 C C . ARG A 1 94 ? 9.061 -4.741 -2.400 1.00 91.88 94 ARG A C 1
ATOM 690 O O . ARG A 1 94 ? 9.151 -3.560 -2.719 1.00 91.88 94 ARG A O 1
ATOM 697 N N . VAL A 1 95 ? 8.602 -5.131 -1.215 1.00 93.81 95 VAL A N 1
ATOM 698 C CA . VAL A 1 95 ? 8.290 -4.184 -0.137 1.00 93.81 95 VAL A CA 1
ATOM 699 C C . VAL A 1 95 ? 9.589 -3.541 0.343 1.00 93.81 95 VAL A C 1
ATOM 701 O O . VAL A 1 95 ? 10.529 -4.240 0.719 1.00 93.81 95 VAL A O 1
ATOM 704 N N . LEU A 1 96 ? 9.638 -2.213 0.296 1.00 92.00 96 LEU A N 1
ATOM 705 C CA . LEU A 1 96 ? 10.786 -1.409 0.710 1.00 92.00 96 LEU A CA 1
ATOM 706 C C . LEU A 1 96 ? 10.640 -0.937 2.155 1.00 92.00 96 LEU A C 1
ATOM 708 O O . LEU A 1 96 ? 11.616 -0.909 2.898 1.00 92.00 96 LEU A O 1
ATOM 712 N N . ALA A 1 97 ? 9.418 -0.586 2.560 1.00 91.94 97 ALA A N 1
ATOM 713 C CA . ALA A 1 97 ? 9.136 -0.118 3.908 1.00 91.94 97 ALA A CA 1
ATOM 714 C C . ALA A 1 97 ? 7.694 -0.413 4.323 1.00 91.94 97 ALA A C 1
ATOM 716 O O . ALA A 1 97 ? 6.775 -0.395 3.502 1.00 91.94 97 ALA A O 1
ATOM 717 N N . THR A 1 98 ? 7.505 -0.615 5.627 1.00 95.56 98 THR A N 1
ATOM 718 C CA . THR A 1 98 ? 6.197 -0.735 6.277 1.00 95.56 98 THR A CA 1
ATOM 719 C C . THR A 1 98 ? 6.193 0.044 7.584 1.00 95.56 98 THR A C 1
ATOM 721 O O . THR A 1 98 ? 7.168 -0.012 8.336 1.00 95.56 98 THR A O 1
ATOM 724 N N . SER A 1 99 ? 5.090 0.711 7.905 1.00 95.94 99 SER A N 1
ATOM 725 C CA . SER A 1 99 ? 4.895 1.362 9.200 1.00 95.94 99 SER A CA 1
ATOM 726 C C . SER A 1 99 ? 3.438 1.258 9.627 1.00 95.94 99 SER A C 1
ATOM 728 O O . SER A 1 99 ? 2.552 1.650 8.873 1.00 95.94 99 SER A O 1
ATOM 730 N N . LEU A 1 100 ? 3.198 0.746 10.833 1.00 96.38 100 LEU A N 1
ATOM 731 C CA . LEU A 1 100 ? 1.902 0.806 11.500 1.00 96.38 100 LEU A CA 1
ATOM 732 C C . LEU A 1 100 ? 2.013 1.774 12.677 1.00 96.38 100 LEU A C 1
ATOM 734 O O . LEU A 1 100 ? 2.844 1.585 13.566 1.00 96.38 100 LEU A O 1
ATOM 738 N N . VAL A 1 101 ? 1.174 2.805 12.677 1.00 96.88 101 VAL A N 1
ATOM 739 C CA . VAL A 1 101 ? 1.071 3.782 13.762 1.00 96.88 101 VAL A CA 1
ATOM 740 C C . VAL A 1 101 ? -0.343 3.735 14.312 1.00 96.88 101 VAL A C 1
ATOM 742 O O . VAL A 1 101 ? -1.296 3.961 13.574 1.00 96.88 101 VAL A O 1
ATOM 745 N N . GLU A 1 102 ? -0.470 3.483 15.610 1.00 96.50 102 GLU A N 1
ATOM 746 C CA . GLU A 1 102 ? -1.742 3.502 16.332 1.00 96.50 102 GLU A CA 1
ATOM 747 C C . GLU A 1 102 ? -1.682 4.582 17.418 1.00 96.50 102 GLU A C 1
ATOM 749 O O . GLU A 1 102 ? -0.678 4.719 18.128 1.00 96.50 102 GLU A O 1
ATOM 754 N N . ARG A 1 103 ? -2.742 5.385 17.528 1.00 96.31 103 ARG A N 1
ATOM 755 C CA . ARG A 1 103 ? -2.895 6.414 18.566 1.00 96.31 103 ARG A CA 1
ATOM 756 C C . ARG A 1 103 ? -4.288 6.321 19.184 1.00 96.31 103 ARG A C 1
ATOM 758 O O . ARG A 1 103 ? -5.216 5.977 18.459 1.00 96.31 103 ARG A O 1
ATOM 765 N N . PRO A 1 104 ? -4.455 6.597 20.487 1.00 95.81 104 PRO A N 1
ATOM 766 C CA . PRO A 1 104 ? -5.789 6.696 21.068 1.00 95.81 104 PRO A CA 1
ATOM 767 C C . PRO A 1 104 ? -6.594 7.776 20.334 1.00 95.81 104 PRO A C 1
ATOM 769 O O . PRO A 1 104 ? -6.044 8.855 20.092 1.00 95.81 104 PRO A O 1
ATOM 772 N N . ALA A 1 105 ? -7.839 7.452 19.978 1.00 82.62 105 ALA A N 1
ATOM 773 C CA . ALA A 1 105 ? -8.794 8.374 19.361 1.00 82.62 105 ALA A CA 1
ATOM 774 C C . ALA A 1 105 ? -9.362 9.381 20.380 1.00 82.62 105 ALA A C 1
ATOM 776 O O . ALA A 1 105 ? -9.502 9.006 21.572 1.00 82.62 105 ALA A O 1
#